Protein AF-A0A1Y4NX93-F1 (afdb_monomer_lite)

pLDDT: mean 85.42, std 17.18, range [39.0, 98.62]

Structure (mmCIF, N/CA/C/O backbone):
data_AF-A0A1Y4NX93-F1
#
_entry.id   AF-A0A1Y4NX93-F1
#
loop_
_atom_site.group_PDB
_atom_site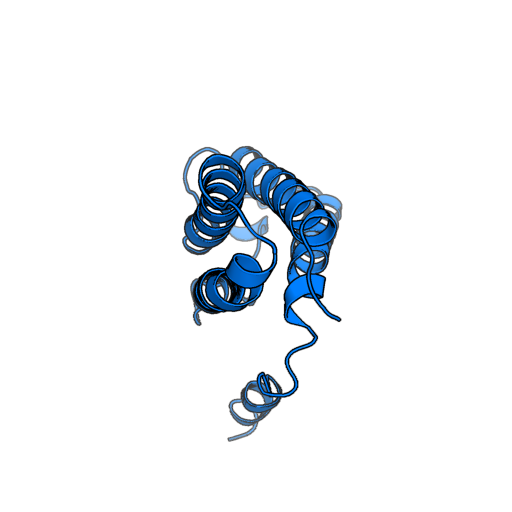.id
_atom_site.type_symbol
_atom_site.label_atom_id
_atom_site.label_alt_id
_atom_site.label_comp_id
_atom_site.label_asym_id
_atom_site.label_entity_id
_atom_site.label_seq_id
_atom_site.pdbx_PDB_ins_code
_atom_site.Cartn_x
_atom_site.Cartn_y
_atom_site.Cartn_z
_atom_site.occupancy
_atom_site.B_iso_or_equiv
_atom_site.auth_seq_id
_atom_site.auth_comp_id
_atom_site.auth_asym_id
_atom_site.auth_atom_id
_atom_site.pdbx_PDB_model_num
ATOM 1 N N . MET A 1 1 ? 3.512 3.982 18.907 1.00 56.28 1 MET A N 1
ATOM 2 C CA . MET A 1 1 ? 2.444 4.880 18.404 1.00 56.28 1 MET A CA 1
ATOM 3 C C . MET A 1 1 ? 1.125 4.140 18.580 1.00 56.28 1 MET A C 1
ATOM 5 O O . MET A 1 1 ? 1.097 2.988 18.180 1.00 56.28 1 MET A O 1
ATOM 9 N N . LYS A 1 2 ? 0.084 4.713 19.207 1.00 72.62 2 LYS A N 1
ATOM 10 C CA . LYS A 1 2 ? -1.234 4.046 19.236 1.00 72.62 2 LYS A CA 1
ATOM 11 C C . LYS A 1 2 ? -1.932 4.339 17.907 1.00 72.62 2 LYS A C 1
ATOM 13 O O . LYS A 1 2 ? -2.121 5.510 17.587 1.00 72.62 2 LYS A O 1
ATOM 18 N N . ILE A 1 3 ? -2.231 3.306 17.124 1.00 85.62 3 ILE A N 1
ATOM 19 C CA . ILE A 1 3 ? -2.931 3.451 15.844 1.00 85.62 3 ILE A CA 1
ATOM 20 C C . ILE A 1 3 ? -4.410 3.702 16.143 1.00 85.62 3 ILE A C 1
ATOM 22 O O . ILE A 1 3 ? -5.042 2.921 16.846 1.00 85.62 3 ILE A O 1
ATOM 26 N N . GLY A 1 4 ? -4.954 4.810 15.640 1.00 89.50 4 GLY A N 1
ATOM 27 C CA . GLY A 1 4 ? -6.371 5.142 15.736 1.00 89.50 4 GLY A CA 1
ATOM 28 C C . GLY A 1 4 ? -7.074 5.087 14.379 1.00 89.50 4 GLY A C 1
ATOM 29 O O . GLY A 1 4 ? -6.481 4.806 13.334 1.00 89.50 4 GLY A O 1
ATOM 30 N N . LYS A 1 5 ? -8.372 5.417 14.370 1.00 90.56 5 LYS A N 1
ATOM 31 C CA . LYS A 1 5 ? -9.196 5.424 13.144 1.00 90.56 5 LYS A CA 1
ATOM 32 C C . LYS A 1 5 ? -8.628 6.348 12.059 1.00 90.56 5 LYS A C 1
ATOM 34 O O . LYS A 1 5 ? -8.767 6.064 10.872 1.00 90.56 5 LYS A O 1
ATOM 39 N N . LYS A 1 6 ? -7.996 7.465 12.431 1.00 92.12 6 LYS A N 1
ATOM 40 C CA . LYS A 1 6 ? -7.404 8.399 11.461 1.00 92.12 6 LYS A CA 1
ATOM 41 C C . LYS A 1 6 ? -6.162 7.799 10.799 1.00 92.12 6 LYS A C 1
ATOM 43 O O . LYS A 1 6 ? -6.004 7.905 9.582 1.00 92.12 6 LYS A O 1
ATOM 48 N N . GLU A 1 7 ? -5.308 7.163 11.589 1.00 93.38 7 GLU A N 1
ATOM 49 C CA . GLU A 1 7 ? -4.112 6.465 11.128 1.00 93.38 7 GLU A CA 1
ATOM 50 C C . GLU A 1 7 ? -4.500 5.302 10.208 1.00 93.38 7 GLU A C 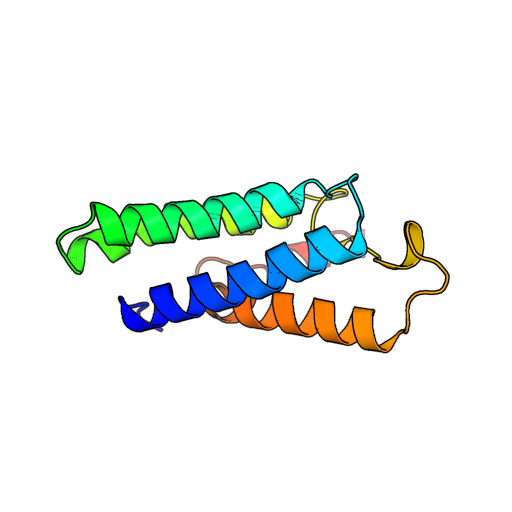1
ATOM 52 O O . GLU A 1 7 ? -3.960 5.216 9.112 1.00 93.38 7 GLU A O 1
ATOM 57 N N . LEU A 1 8 ? -5.520 4.508 10.564 1.00 93.81 8 LEU A N 1
ATOM 58 C CA . LEU A 1 8 ? -6.048 3.440 9.702 1.00 93.81 8 LEU A CA 1
ATOM 59 C C . LEU A 1 8 ? -6.578 3.959 8.357 1.00 93.81 8 LEU A C 1
ATOM 61 O O . LEU A 1 8 ? -6.294 3.369 7.318 1.00 93.81 8 LEU A O 1
ATOM 65 N N . ARG A 1 9 ? -7.310 5.084 8.336 1.00 94.75 9 ARG A N 1
ATOM 66 C CA . ARG A 1 9 ? -7.743 5.701 7.063 1.00 94.75 9 ARG A CA 1
ATOM 67 C C . ARG A 1 9 ? -6.552 6.112 6.206 1.00 94.75 9 ARG A C 1
ATOM 69 O O . ARG A 1 9 ? -6.549 5.862 5.006 1.00 94.75 9 ARG A O 1
ATOM 76 N N . THR A 1 10 ? -5.546 6.716 6.831 1.00 96.62 10 THR A N 1
ATOM 77 C CA . THR A 1 10 ? -4.335 7.156 6.129 1.00 96.62 10 THR A CA 1
ATOM 78 C C . THR A 1 10 ? -3.558 5.955 5.585 1.00 96.62 10 THR A C 1
ATOM 80 O O . THR A 1 10 ? -3.120 5.976 4.442 1.00 96.62 10 THR A O 1
ATOM 83 N N . MET A 1 11 ? -3.452 4.875 6.362 1.00 97.00 11 MET A N 1
ATOM 84 C CA . MET A 1 11 ? -2.843 3.617 5.935 1.00 97.00 11 MET A CA 1
ATOM 85 C C . MET A 1 11 ? -3.583 2.991 4.752 1.00 97.00 11 MET A C 1
ATOM 87 O O . MET A 1 11 ? -2.941 2.558 3.801 1.00 97.00 11 MET A O 1
ATOM 91 N N . ARG A 1 12 ? -4.921 2.988 4.766 1.00 97.88 12 AR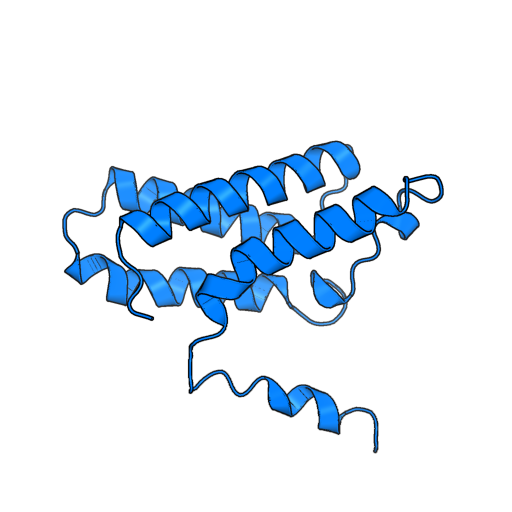G A N 1
ATOM 92 C CA . ARG A 1 12 ? -5.739 2.531 3.633 1.00 97.88 12 ARG A CA 1
ATOM 93 C C . ARG A 1 12 ? -5.443 3.340 2.373 1.00 97.88 12 ARG A C 1
ATOM 95 O O . ARG A 1 12 ? -5.259 2.753 1.314 1.00 97.88 12 ARG A O 1
ATOM 102 N N . ASP A 1 13 ? -5.358 4.665 2.483 1.00 98.38 13 ASP A N 1
ATOM 103 C CA . ASP A 1 13 ? -5.038 5.534 1.343 1.00 98.38 13 ASP A CA 1
ATOM 104 C C . ASP A 1 13 ? -3.605 5.298 0.820 1.00 98.38 13 ASP A C 1
ATOM 106 O O . ASP A 1 13 ? -3.366 5.353 -0.387 1.00 98.38 13 ASP A O 1
ATOM 110 N N . ASP A 1 14 ? -2.647 5.027 1.712 1.00 98.38 14 ASP A N 1
ATOM 111 C CA . ASP A 1 14 ? -1.269 4.675 1.347 1.00 98.38 14 ASP A CA 1
ATOM 112 C C . ASP A 1 14 ? -1.212 3.293 0.649 1.00 98.38 14 ASP A C 1
ATOM 114 O O . ASP A 1 14 ? -0.529 3.143 -0.367 1.00 98.38 14 ASP A O 1
ATOM 118 N N . LEU A 1 15 ? -1.995 2.311 1.121 1.00 98.62 15 LEU A N 1
ATOM 119 C CA . LEU A 1 15 ? -2.157 0.992 0.493 1.00 98.62 15 LEU A CA 1
ATOM 120 C C . LEU A 1 15 ? -2.848 1.065 -0.877 1.00 98.62 15 LEU A C 1
ATOM 122 O O . LEU A 1 15 ? -2.449 0.347 -1.794 1.00 98.62 15 LEU A O 1
ATOM 126 N N . GLU A 1 16 ? -3.856 1.926 -1.048 1.00 98.56 16 GLU A N 1
ATOM 127 C CA . GLU A 1 16 ? -4.493 2.156 -2.352 1.00 98.56 16 GLU A CA 1
ATOM 128 C C . GLU A 1 16 ? -3.447 2.643 -3.358 1.00 98.56 16 GLU A C 1
ATOM 130 O O . GLU A 1 16 ? -3.226 1.987 -4.369 1.00 98.56 16 GLU A O 1
ATOM 135 N N . LYS A 1 17 ? -2.690 3.699 -3.035 1.00 98.50 17 LYS A N 1
ATOM 136 C CA . LYS A 1 17 ? -1.637 4.212 -3.931 1.00 98.50 17 LYS A CA 1
ATOM 137 C C . LYS A 1 17 ? -0.596 3.148 -4.282 1.00 98.50 17 LYS A C 1
ATOM 139 O O . LYS A 1 17 ? -0.183 3.054 -5.436 1.00 98.50 17 LYS A O 1
ATOM 144 N N . LEU A 1 18 ? -0.166 2.353 -3.299 1.00 98.25 18 LEU A N 1
ATOM 145 C CA . LEU A 1 18 ? 0.795 1.269 -3.508 1.00 98.25 18 LEU A CA 1
ATOM 146 C C . LEU A 1 18 ? 0.244 0.193 -4.452 1.00 98.25 18 LEU A C 1
ATOM 148 O O . LEU A 1 18 ? 0.915 -0.206 -5.404 1.00 98.25 18 LEU A O 1
ATOM 152 N N . THR A 1 19 ? -0.980 -0.270 -4.207 1.00 97.56 19 THR A N 1
ATOM 153 C CA . THR A 1 19 ? -1.611 -1.310 -5.030 1.00 97.56 19 THR A CA 1
ATOM 154 C C . THR A 1 19 ? -1.943 -0.803 -6.434 1.00 97.56 19 THR A C 1
ATOM 156 O O . THR A 1 19 ? -1.688 -1.509 -7.408 1.00 97.56 19 THR A O 1
ATOM 159 N N . GLU A 1 20 ? -2.427 0.428 -6.588 1.00 97.12 20 GLU A N 1
ATOM 160 C CA . GLU A 1 20 ? -2.646 1.036 -7.904 1.00 97.12 20 GLU A CA 1
ATOM 161 C C . GLU A 1 20 ? -1.346 1.128 -8.704 1.00 97.12 20 GLU A C 1
ATOM 163 O O . GLU A 1 20 ? -1.306 0.670 -9.848 1.00 97.12 20 GLU A O 1
ATOM 168 N N . PHE A 1 21 ? -0.262 1.597 -8.080 1.00 96.69 21 PHE A N 1
ATOM 169 C CA . PHE A 1 21 ? 1.053 1.670 -8.713 1.00 96.69 21 PHE A CA 1
ATOM 170 C C . PHE A 1 21 ? 1.539 0.302 -9.217 1.00 96.69 21 PHE A C 1
ATOM 172 O O . PHE A 1 21 ? 1.965 0.181 -10.370 1.00 96.69 21 PHE A O 1
ATOM 179 N N . ILE A 1 22 ? 1.458 -0.743 -8.382 1.00 95.38 22 ILE A N 1
ATOM 180 C CA . ILE A 1 22 ? 1.867 -2.103 -8.776 1.00 95.38 22 ILE A CA 1
ATOM 181 C C . ILE A 1 22 ? 1.002 -2.594 -9.942 1.00 95.38 22 ILE A C 1
ATOM 183 O O . ILE A 1 22 ? 1.519 -3.145 -10.912 1.00 95.38 22 ILE A O 1
ATOM 187 N N . ARG A 1 23 ? -0.316 -2.370 -9.876 1.00 94.69 23 ARG A N 1
ATOM 188 C CA . ARG A 1 23 ? -1.265 -2.811 -10.906 1.00 94.69 23 ARG A CA 1
ATOM 189 C C . ARG A 1 23 ? -0.996 -2.160 -12.259 1.00 94.69 23 ARG A C 1
ATOM 191 O O . ARG A 1 23 ? -1.061 -2.839 -13.284 1.00 94.69 23 ARG A O 1
ATOM 198 N N . GLU A 1 24 ? -0.708 -0.864 -12.266 1.00 92.94 24 GLU A N 1
ATOM 199 C CA . GLU A 1 24 ? -0.390 -0.114 -13.483 1.00 92.94 24 GLU A CA 1
ATOM 200 C C . GLU A 1 24 ? 0.969 -0.510 -14.069 1.00 92.94 24 GLU A C 1
ATOM 202 O O . GLU A 1 24 ? 1.117 -0.576 -15.293 1.00 92.94 24 GLU A O 1
ATOM 207 N N . THR A 1 25 ? 1.938 -0.820 -13.205 1.00 92.00 25 THR A N 1
ATOM 208 C CA . THR A 1 25 ? 3.299 -1.175 -13.623 1.00 92.00 25 THR A CA 1
ATOM 209 C C . THR A 1 25 ? 3.381 -2.607 -14.161 1.00 92.00 25 THR A C 1
ATOM 211 O O . THR A 1 25 ? 3.934 -2.820 -15.235 1.00 92.00 25 THR A O 1
ATOM 214 N N . GLU A 1 26 ? 2.759 -3.583 -13.492 1.00 87.94 26 GLU A N 1
ATOM 215 C CA . GLU A 1 26 ? 2.930 -5.019 -13.793 1.00 87.94 26 GLU A CA 1
ATOM 216 C C . GLU A 1 26 ? 1.934 -5.599 -14.815 1.00 87.94 26 GLU A C 1
ATOM 218 O O . GLU A 1 26 ? 1.982 -6.789 -15.133 1.00 87.94 26 GLU A O 1
ATOM 223 N N . LYS A 1 27 ? 1.014 -4.775 -15.343 1.00 78.94 27 LYS A N 1
ATOM 224 C CA . LYS A 1 27 ? 0.147 -5.050 -16.516 1.00 78.94 27 LYS A CA 1
ATOM 225 C C . LYS A 1 27 ? -0.452 -6.472 -16.606 1.00 78.94 27 LYS A C 1
ATOM 227 O O . LYS A 1 27 ? -0.654 -6.991 -17.704 1.00 78.94 27 LYS A O 1
ATOM 232 N N . GLY A 1 28 ? -0.778 -7.093 -15.471 1.00 74.75 28 GLY A N 1
ATOM 233 C CA . GLY A 1 28 ? -1.477 -8.384 -15.391 1.00 74.75 28 GLY A CA 1
ATOM 234 C C . GLY A 1 28 ? -0.723 -9.529 -14.704 1.00 74.75 28 GLY A C 1
ATOM 235 O O . GLY A 1 28 ? -1.375 -10.496 -14.317 1.00 74.75 28 GLY A O 1
ATOM 236 N N . HIS A 1 29 ? 0.593 -9.426 -14.481 1.00 85.44 29 HIS A N 1
ATOM 237 C CA . HIS A 1 29 ? 1.356 -10.413 -13.698 1.00 85.44 29 HIS A CA 1
ATOM 238 C C . HIS A 1 29 ? 1.683 -9.854 -12.315 1.00 85.44 29 HIS A C 1
ATOM 240 O O . HIS A 1 29 ? 2.803 -9.450 -12.028 1.00 85.44 29 HIS A O 1
ATOM 246 N N . LEU A 1 30 ? 0.667 -9.800 -11.454 1.00 92.75 30 LEU A N 1
ATOM 247 C CA . LEU A 1 30 ? 0.813 -9.208 -10.129 1.00 92.75 30 LEU A CA 1
ATOM 248 C C . LEU A 1 30 ? 1.697 -10.094 -9.233 1.00 92.75 30 LEU A C 1
ATOM 250 O O . LEU A 1 30 ? 1.440 -11.299 -9.131 1.00 92.75 30 LEU A O 1
ATOM 254 N N . PRO A 1 31 ? 2.706 -9.519 -8.559 1.00 92.94 31 PRO A N 1
ATOM 255 C CA . PRO A 1 31 ? 3.569 -10.267 -7.660 1.00 92.94 31 PRO A CA 1
ATOM 256 C C . PRO A 1 31 ? 2.788 -10.764 -6.442 1.00 92.94 31 PRO A C 1
ATOM 258 O O . PRO A 1 31 ? 1.766 -10.196 -6.060 1.00 92.94 31 PRO A O 1
ATOM 261 N N . TYR A 1 32 ? 3.280 -11.821 -5.794 1.00 92.06 32 TYR A N 1
ATOM 262 C CA . TYR A 1 32 ? 2.596 -12.458 -4.665 1.00 92.06 32 TYR A CA 1
ATOM 263 C C . TYR A 1 32 ? 2.178 -11.456 -3.579 1.00 92.06 32 TYR A C 1
ATOM 265 O O . TYR A 1 32 ? 1.021 -11.452 -3.162 1.00 92.06 32 TYR A O 1
ATOM 273 N N . PHE A 1 33 ? 3.094 -10.580 -3.159 1.00 95.19 33 PHE A N 1
ATOM 274 C CA . PHE A 1 33 ? 2.862 -9.608 -2.088 1.00 95.19 33 PHE A CA 1
ATOM 275 C C . PHE A 1 33 ? 1.766 -8.583 -2.412 1.00 95.19 33 PHE A C 1
ATOM 277 O O . PHE A 1 33 ? 1.179 -8.020 -1.488 1.00 95.19 33 PHE A O 1
ATOM 284 N N . TYR A 1 34 ? 1.430 -8.372 -3.694 1.00 96.62 34 TYR A N 1
ATOM 285 C CA . TYR A 1 34 ? 0.337 -7.484 -4.097 1.00 96.62 34 TYR A CA 1
ATOM 286 C C . TYR A 1 34 ? -0.962 -7.855 -3.383 1.00 96.62 34 TYR A C 1
ATOM 288 O O . TYR A 1 34 ? -1.659 -6.992 -2.854 1.00 96.62 34 TYR A O 1
ATOM 296 N N . ARG A 1 35 ? -1.265 -9.158 -3.321 1.00 95.56 35 ARG A N 1
ATOM 297 C CA . ARG A 1 35 ? -2.499 -9.648 -2.702 1.00 95.56 35 ARG A CA 1
ATOM 298 C C . ARG A 1 35 ? -2.540 -9.362 -1.204 1.00 95.56 35 ARG A C 1
ATOM 300 O O . ARG A 1 35 ? -3.623 -9.203 -0.659 1.00 95.56 35 ARG A O 1
ATOM 307 N N . CYS A 1 36 ? -1.383 -9.302 -0.545 1.00 97.69 36 CYS A N 1
ATOM 308 C CA . CYS A 1 36 ? -1.281 -8.995 0.875 1.00 97.69 36 CYS A CA 1
ATOM 309 C C . CYS A 1 36 ? -1.608 -7.51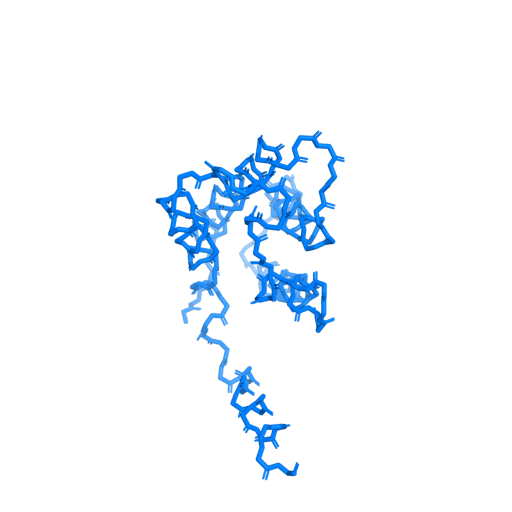5 1.110 1.00 97.69 36 CYS A C 1
ATOM 311 O O . CYS A 1 36 ? -2.421 -7.203 1.973 1.00 97.69 36 CYS A O 1
ATOM 313 N N . PHE A 1 37 ? -1.062 -6.616 0.281 1.00 98.00 37 PHE A N 1
ATOM 314 C CA . PHE A 1 37 ? -1.404 -5.188 0.311 1.00 98.00 37 PHE A CA 1
ATOM 315 C C . PHE A 1 37 ? -2.881 -4.932 0.006 1.00 98.00 37 PHE A C 1
ATOM 317 O O . PHE A 1 37 ? -3.538 -4.194 0.741 1.00 98.00 37 PHE A O 1
ATOM 324 N N . ASP A 1 38 ? -3.428 -5.587 -1.018 1.00 98.06 38 ASP A N 1
ATOM 325 C CA . ASP A 1 38 ? -4.847 -5.458 -1.355 1.00 98.06 38 ASP A CA 1
ATOM 326 C C . ASP A 1 38 ? -5.752 -6.034 -0.252 1.00 98.06 38 ASP A C 1
ATOM 328 O O . ASP A 1 38 ? -6.745 -5.418 0.125 1.00 98.06 38 ASP A O 1
ATOM 332 N N . THR A 1 39 ? -5.367 -7.163 0.354 1.00 97.88 39 THR A N 1
ATOM 333 C CA . THR A 1 39 ? -6.097 -7.753 1.488 1.00 97.88 39 THR A CA 1
ATOM 334 C C . THR A 1 39 ? -6.090 -6.826 2.700 1.00 97.88 39 THR A C 1
ATOM 336 O O . THR A 1 39 ? -7.154 -6.580 3.259 1.00 97.88 39 THR A O 1
ATOM 339 N N . MET A 1 40 ? -4.943 -6.246 3.076 1.00 98.06 40 MET A N 1
ATOM 340 C CA . MET A 1 40 ? -4.881 -5.259 4.163 1.00 98.06 40 MET A CA 1
ATOM 341 C C . MET A 1 40 ? -5.799 -4.071 3.896 1.00 98.06 40 MET A C 1
ATOM 343 O O . MET A 1 40 ? -6.549 -3.653 4.777 1.00 98.06 40 MET A O 1
ATOM 347 N N . LYS A 1 41 ? -5.778 -3.552 2.666 1.00 98.38 41 LYS A N 1
ATOM 348 C CA . LYS A 1 41 ? -6.629 -2.436 2.261 1.00 98.38 41 LYS A CA 1
ATOM 349 C C . LYS A 1 41 ? -8.106 -2.784 2.433 1.00 98.38 41 LYS A C 1
ATOM 351 O O . LYS A 1 41 ? -8.823 -2.072 3.133 1.00 98.38 41 LYS A O 1
ATOM 356 N N . ASN A 1 42 ? -8.529 -3.910 1.861 1.00 97.38 42 ASN A N 1
ATOM 357 C CA . ASN A 1 42 ? -9.909 -4.386 1.922 1.00 97.38 42 ASN A CA 1
ATOM 358 C C . ASN A 1 42 ? -10.340 -4.680 3.367 1.00 97.38 42 ASN A C 1
ATOM 360 O O . ASN A 1 42 ? -11.457 -4.348 3.755 1.00 97.38 42 ASN A O 1
ATOM 364 N N . ASN A 1 43 ? -9.450 -5.235 4.192 1.00 95.88 43 ASN A N 1
ATOM 365 C CA . ASN A 1 43 ? -9.700 -5.467 5.612 1.00 95.88 43 ASN A CA 1
ATOM 366 C C . ASN A 1 43 ? -9.973 -4.150 6.351 1.00 95.88 43 ASN A C 1
ATOM 368 O O . ASN A 1 43 ? -10.914 -4.086 7.140 1.00 95.88 43 ASN A O 1
ATOM 372 N N . ILE A 1 44 ? -9.202 -3.089 6.078 1.00 95.88 44 ILE A N 1
ATOM 373 C CA . ILE A 1 44 ? -9.433 -1.766 6.680 1.00 95.88 44 ILE A CA 1
ATOM 374 C C . ILE A 1 44 ? -10.772 -1.182 6.208 1.00 95.88 44 ILE A C 1
ATOM 376 O O . ILE A 1 44 ? -11.514 -0.605 7.003 1.00 95.88 44 ILE A O 1
ATOM 380 N N . GLU A 1 45 ? -11.118 -1.339 4.930 1.00 95.25 45 GLU A N 1
ATOM 381 C CA . GLU A 1 45 ? -12.411 -0.881 4.408 1.00 95.25 45 GLU A CA 1
ATOM 382 C C . GLU A 1 45 ? -13.589 -1.619 5.047 1.00 95.25 45 GLU A C 1
ATOM 384 O O . GLU A 1 45 ? -14.561 -0.980 5.456 1.00 95.25 45 GLU A O 1
ATOM 389 N N . ILE A 1 46 ? -13.481 -2.941 5.205 1.00 93.62 46 ILE A N 1
ATOM 390 C CA . ILE A 1 46 ? -14.470 -3.755 5.916 1.00 93.62 46 ILE A CA 1
ATOM 391 C C . ILE A 1 46 ? -14.566 -3.301 7.372 1.00 93.62 46 ILE A C 1
ATOM 393 O O . ILE A 1 46 ? -15.677 -3.058 7.838 1.00 93.62 46 ILE A O 1
ATOM 397 N N . PHE A 1 47 ? -13.437 -3.106 8.062 1.00 92.75 47 PHE A N 1
ATOM 398 C CA . PHE A 1 47 ? -13.411 -2.587 9.431 1.00 92.75 47 PHE A CA 1
ATOM 399 C C . PHE A 1 47 ? -14.178 -1.263 9.544 1.00 92.75 47 PHE A C 1
ATOM 401 O O . PHE A 1 47 ? -14.993 -1.105 10.444 1.00 92.75 47 PHE A O 1
ATOM 408 N N . PHE A 1 48 ? -14.019 -0.335 8.596 1.00 91.06 48 PHE A N 1
ATOM 409 C CA . PHE A 1 48 ? -14.806 0.905 8.595 1.00 91.06 48 PHE A CA 1
ATOM 410 C C . PHE A 1 48 ? -16.286 0.727 8.242 1.00 91.06 48 PHE A C 1
ATOM 412 O O . PHE A 1 48 ? -17.086 1.597 8.587 1.00 91.06 48 PHE A O 1
ATOM 419 N N . CYS A 1 49 ? -16.655 -0.348 7.547 1.00 89.06 49 CYS A N 1
ATOM 420 C CA . CYS A 1 49 ? -18.045 -0.643 7.206 1.00 89.06 49 CYS A CA 1
ATOM 421 C C . CYS A 1 49 ? -18.804 -1.345 8.340 1.00 89.06 49 CYS A C 1
ATOM 423 O O . CYS A 1 49 ? -20.010 -1.131 8.460 1.00 89.06 49 CYS A O 1
ATOM 425 N N . VAL A 1 50 ? -18.136 -2.200 9.126 1.00 86.19 50 VAL A N 1
ATOM 426 C CA . VAL A 1 50 ? -18.793 -3.072 10.123 1.00 86.19 50 VAL A CA 1
ATOM 427 C C . VAL A 1 50 ? -18.282 -2.913 11.557 1.00 86.19 50 VAL A C 1
ATOM 429 O O . VAL A 1 50 ? -18.983 -3.315 12.482 1.00 86.19 50 VAL A O 1
ATOM 432 N N . GLY A 1 51 ? -17.085 -2.359 11.754 1.00 73.12 51 GLY A N 1
ATOM 433 C CA . GLY A 1 51 ? -16.490 -2.115 13.068 1.00 73.12 51 GLY A CA 1
ATOM 434 C C . GLY A 1 51 ? -17.132 -0.902 13.732 1.00 73.12 51 GLY A C 1
ATOM 435 O O . GLY A 1 51 ? -17.269 0.158 13.113 1.00 73.12 51 GLY A O 1
ATOM 436 N N . ASN A 1 52 ? -17.554 -1.057 14.985 1.00 62.69 52 ASN A N 1
ATOM 437 C CA . ASN A 1 52 ? -18.358 -0.042 15.662 1.00 62.69 52 ASN A CA 1
ATOM 438 C C . ASN A 1 52 ? -17.501 0.831 16.587 1.00 62.69 52 ASN A C 1
ATOM 440 O O . ASN A 1 52 ? -17.668 2.055 16.585 1.00 62.69 52 ASN A O 1
ATOM 444 N N . ASP A 1 53 ? -16.490 0.268 17.253 1.00 72.38 53 ASP A N 1
ATOM 445 C CA . ASP A 1 53 ? -15.816 0.943 18.364 1.00 72.38 53 ASP A CA 1
ATOM 446 C C . ASP A 1 53 ? -14.306 1.139 18.139 1.00 72.38 53 ASP A C 1
ATOM 448 O O . ASP A 1 53 ? -13.730 0.706 17.142 1.00 72.38 53 ASP A O 1
ATOM 452 N N . GLU A 1 54 ? -13.667 1.951 18.987 1.00 69.94 54 GLU A N 1
ATOM 453 C CA . GLU A 1 54 ? -12.200 2.104 18.985 1.00 69.94 54 GLU A CA 1
ATOM 454 C C . GLU A 1 54 ? -11.502 0.910 19.643 1.00 69.94 54 GLU A C 1
ATOM 456 O O . GLU A 1 54 ? -10.372 0.605 19.273 1.00 69.94 54 GLU A O 1
ATOM 461 N N . ASP A 1 55 ? -12.189 0.213 20.552 1.00 69.69 55 ASP A N 1
ATOM 462 C CA . ASP A 1 55 ? -11.680 -0.990 21.219 1.00 69.69 55 ASP A CA 1
ATOM 463 C C . ASP A 1 55 ? -11.487 -2.154 20.224 1.00 69.69 55 ASP A C 1
ATOM 465 O O . ASP A 1 55 ? -10.575 -2.958 20.390 1.00 69.69 55 ASP A O 1
ATOM 469 N N . ASP A 1 56 ? -12.249 -2.174 19.121 1.00 81.19 56 ASP A N 1
ATOM 470 C CA . ASP A 1 56 ? -12.109 -3.159 18.037 1.00 81.19 56 ASP A CA 1
ATOM 471 C C . ASP A 1 56 ? -10.790 -3.000 17.247 1.00 81.19 56 ASP A C 1
ATOM 473 O O . ASP A 1 56 ? -10.404 -3.894 16.494 1.00 81.19 56 ASP A O 1
ATOM 477 N N . ILE A 1 57 ? -10.102 -1.853 17.361 1.00 86.56 57 ILE A N 1
ATOM 478 C CA . ILE A 1 57 ? -8.855 -1.601 16.621 1.00 86.56 57 ILE A CA 1
ATOM 479 C C . ILE A 1 57 ? -7.738 -2.490 17.150 1.00 86.56 57 ILE A C 1
ATOM 481 O O . ILE A 1 57 ? -7.012 -3.070 16.349 1.00 86.56 57 ILE A O 1
ATOM 485 N N . ASP A 1 58 ? -7.610 -2.615 18.471 1.00 87.25 58 ASP A N 1
ATOM 486 C CA . ASP A 1 58 ? -6.513 -3.366 19.085 1.00 87.25 58 ASP A CA 1
ATOM 487 C C . ASP A 1 58 ? -6.585 -4.863 18.697 1.00 87.25 58 ASP A C 1
ATOM 489 O O . ASP A 1 58 ? -5.550 -5.481 18.457 1.00 87.25 58 ASP A O 1
ATOM 493 N N . ASP A 1 59 ? -7.792 -5.413 18.508 1.00 87.19 59 ASP A N 1
ATOM 494 C CA . ASP A 1 59 ? -8.013 -6.775 17.989 1.00 87.19 59 ASP A CA 1
ATOM 495 C C . ASP A 1 59 ? -7.827 -6.886 16.463 1.00 87.19 59 ASP A C 1
ATOM 497 O O . ASP A 1 59 ? -7.563 -7.966 15.925 1.00 87.19 59 ASP A O 1
ATOM 501 N N . PHE A 1 60 ? -7.965 -5.773 15.743 1.00 90.94 60 PHE A N 1
ATOM 502 C CA . PHE A 1 60 ? -7.837 -5.714 14.290 1.00 90.94 60 PHE A CA 1
ATOM 503 C C . PHE A 1 60 ? -6.382 -5.574 13.818 1.00 90.94 60 PHE A C 1
ATOM 505 O O . PHE A 1 60 ? -6.016 -6.154 12.793 1.00 90.94 60 PHE A O 1
ATOM 512 N N . LEU A 1 61 ? -5.536 -4.847 14.555 1.00 91.44 61 LEU A N 1
ATOM 513 C CA . LEU A 1 61 ? -4.129 -4.624 14.191 1.00 91.44 61 LEU A CA 1
ATOM 514 C C . LEU A 1 61 ? -3.339 -5.923 13.932 1.00 91.44 61 LEU A C 1
ATOM 516 O O . LEU A 1 61 ? -2.676 -5.977 12.893 1.00 91.44 61 LEU A O 1
ATOM 520 N N . PRO A 1 62 ? -3.476 -7.002 14.734 1.00 92.62 62 PRO A N 1
ATOM 521 C CA . PRO A 1 62 ? -2.796 -8.271 14.464 1.00 92.62 62 PRO A CA 1
ATOM 522 C C . PRO A 1 62 ? -3.134 -8.893 13.101 1.00 92.62 62 PRO A C 1
ATOM 524 O O . PRO A 1 62 ? -2.326 -9.618 12.519 1.00 92.62 62 PRO A O 1
ATOM 527 N N . VAL A 1 63 ? -4.326 -8.622 12.553 1.00 93.94 63 VAL A N 1
ATOM 528 C CA . VAL A 1 63 ? -4.701 -9.083 11.205 1.00 93.94 63 VAL A CA 1
ATOM 529 C C . VAL A 1 63 ? -3.870 -8.360 10.146 1.00 93.94 63 VAL A C 1
ATOM 531 O O . VAL A 1 63 ? -3.398 -8.995 9.202 1.00 93.94 63 VAL A O 1
ATOM 534 N N . LEU A 1 64 ? -3.667 -7.051 10.314 1.00 95.81 64 LEU A N 1
ATOM 535 C CA . LEU A 1 64 ? -2.843 -6.247 9.413 1.00 95.81 64 LEU A CA 1
ATOM 536 C C . LEU A 1 64 ? -1.358 -6.595 9.542 1.00 95.81 64 LEU A C 1
ATOM 538 O O . LEU A 1 64 ? -0.680 -6.696 8.526 1.00 95.81 64 LEU A O 1
ATOM 542 N N . GLU A 1 65 ? -0.866 -6.823 10.761 1.00 94.69 65 GLU A N 1
ATOM 543 C CA . GLU A 1 65 ? 0.516 -7.253 11.018 1.00 94.69 65 GLU A CA 1
ATOM 544 C C . GLU A 1 65 ? 0.819 -8.588 10.334 1.00 94.69 65 GLU A C 1
ATOM 546 O O . GLU A 1 65 ? 1.784 -8.689 9.580 1.00 94.69 65 GLU A O 1
ATOM 551 N N . ARG A 1 66 ? -0.065 -9.583 10.485 1.00 94.88 66 ARG A N 1
ATOM 552 C CA . ARG A 1 66 ? 0.056 -10.873 9.790 1.00 94.88 66 ARG A CA 1
ATOM 553 C C . ARG A 1 66 ? 0.155 -10.701 8.273 1.00 94.88 66 ARG A C 1
ATOM 555 O O . ARG A 1 66 ? 0.963 -11.360 7.618 1.00 94.88 66 ARG A O 1
ATOM 562 N N . ASP A 1 67 ? -0.696 -9.859 7.692 1.00 96.19 67 ASP A N 1
ATOM 563 C CA . ASP A 1 67 ? -0.710 -9.646 6.243 1.00 96.19 67 ASP A CA 1
ATOM 564 C C . ASP A 1 67 ? 0.530 -8.861 5.774 1.00 96.19 67 ASP A C 1
ATOM 566 O O . ASP A 1 67 ? 1.067 -9.132 4.694 1.00 96.19 67 ASP A O 1
ATOM 570 N N . TRP A 1 68 ? 1.040 -7.943 6.599 1.00 96.12 68 TRP A N 1
ATOM 571 C CA . TRP A 1 68 ? 2.310 -7.255 6.377 1.00 96.12 68 TRP A CA 1
ATOM 572 C C . TRP A 1 68 ? 3.495 -8.224 6.394 1.00 96.12 68 TRP A C 1
ATOM 574 O O . TRP A 1 68 ? 4.284 -8.233 5.446 1.00 96.12 68 TRP A O 1
ATOM 584 N N . GLU A 1 69 ? 3.592 -9.103 7.389 1.00 94.25 69 GLU A N 1
ATOM 585 C CA . GLU A 1 69 ? 4.620 -10.149 7.448 1.00 94.25 69 GLU A CA 1
ATOM 586 C C . GLU A 1 69 ? 4.538 -11.091 6.242 1.00 94.25 69 GLU A C 1
ATOM 588 O O . GLU A 1 69 ? 5.548 -11.397 5.606 1.00 94.25 69 GLU A O 1
ATOM 593 N N . ALA A 1 70 ? 3.324 -11.488 5.846 1.00 94.44 70 ALA A N 1
ATOM 594 C CA . ALA A 1 70 ? 3.109 -12.320 4.666 1.00 94.44 70 ALA A CA 1
ATOM 595 C C . ALA A 1 70 ? 3.550 -11.631 3.361 1.00 94.44 70 ALA A C 1
ATOM 597 O O . ALA A 1 70 ? 3.923 -12.314 2.405 1.00 94.44 70 ALA A O 1
ATOM 598 N N . SER A 1 71 ? 3.523 -10.295 3.301 1.00 95.88 71 SER A N 1
ATOM 599 C CA . SE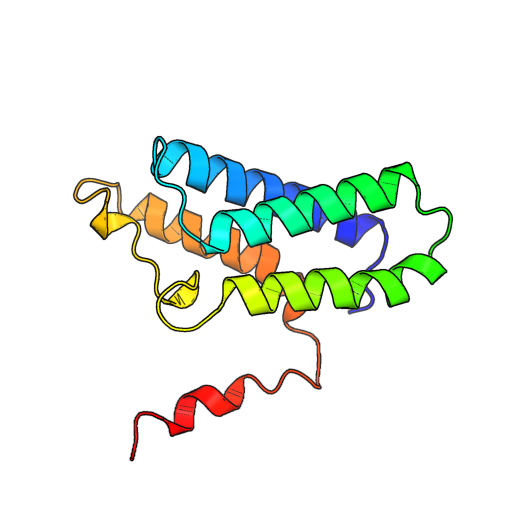R A 1 71 ? 4.056 -9.528 2.165 1.00 95.88 71 SER A CA 1
ATOM 600 C C . SER A 1 71 ? 5.592 -9.529 2.093 1.00 95.88 71 SER A C 1
ATOM 602 O O . SER A 1 71 ? 6.138 -9.229 1.032 1.00 95.88 71 SER A O 1
ATOM 604 N N . HIS A 1 72 ? 6.276 -9.944 3.168 1.00 94.44 72 HIS A N 1
ATOM 605 C CA . HIS A 1 72 ? 7.737 -10.017 3.280 1.00 94.44 72 HIS A CA 1
ATOM 606 C C . HIS A 1 72 ? 8.286 -11.456 3.282 1.00 94.44 72 HIS A C 1
ATOM 608 O O . HIS A 1 72 ? 9.395 -11.721 3.746 1.00 94.44 72 HIS A O 1
ATOM 614 N N . MET A 1 73 ? 7.528 -12.425 2.765 1.00 88.69 73 MET A N 1
ATOM 615 C CA . MET A 1 73 ? 7.971 -13.820 2.712 1.00 88.69 73 MET A CA 1
ATOM 616 C C . MET A 1 73 ? 9.228 -13.981 1.838 1.00 88.69 73 MET A C 1
ATOM 618 O O . MET A 1 73 ? 9.270 -13.484 0.719 1.00 88.69 73 MET A O 1
ATOM 622 N N . MET A 1 74 ? 10.238 -14.711 2.319 1.00 83.25 74 MET A N 1
ATOM 623 C CA . MET A 1 74 ? 11.503 -14.934 1.599 1.00 83.25 74 MET A CA 1
ATOM 624 C C . MET A 1 74 ? 11.279 -15.375 0.136 1.00 83.25 74 MET A C 1
ATOM 626 O O . MET A 1 74 ? 10.426 -16.228 -0.122 1.00 83.25 74 MET A O 1
ATOM 630 N N . LEU A 1 75 ? 12.071 -14.834 -0.800 1.00 81.12 75 LEU A N 1
ATOM 631 C CA . LEU A 1 75 ? 12.069 -15.106 -2.254 1.00 81.12 75 LEU A CA 1
ATOM 632 C C . LEU A 1 75 ? 10.903 -14.520 -3.060 1.00 81.12 75 LEU A C 1
ATOM 634 O O . LEU A 1 75 ? 11.047 -14.343 -4.266 1.00 81.12 75 LEU A O 1
ATOM 638 N N . ILE A 1 76 ? 9.747 -14.268 -2.447 1.00 87.00 76 ILE A N 1
ATOM 639 C CA . ILE A 1 76 ? 8.554 -13.753 -3.152 1.00 87.00 76 ILE A CA 1
ATOM 640 C C . ILE A 1 76 ? 7.990 -12.479 -2.519 1.00 87.00 76 ILE A C 1
ATOM 642 O O . ILE A 1 76 ? 6.907 -12.020 -2.894 1.00 87.00 76 ILE A O 1
ATOM 646 N N . GLY A 1 77 ? 8.694 -11.962 -1.518 1.00 91.94 77 GLY A N 1
ATOM 647 C CA . GLY A 1 77 ? 8.325 -10.805 -0.732 1.00 91.94 77 GLY A CA 1
ATOM 648 C C . GLY A 1 77 ? 8.738 -9.510 -1.407 1.00 91.94 77 GLY A C 1
ATOM 649 O O . GLY A 1 77 ? 9.569 -9.481 -2.316 1.00 91.94 77 GLY A O 1
ATOM 650 N N . VAL A 1 78 ? 8.139 -8.421 -0.943 1.00 93.88 78 VAL A N 1
ATOM 651 C CA . VAL A 1 78 ? 8.365 -7.087 -1.501 1.00 93.88 78 VAL A CA 1
ATOM 652 C C . VAL A 1 78 ? 9.825 -6.628 -1.368 1.00 93.88 78 VAL A C 1
ATOM 654 O O . VAL A 1 78 ? 10.301 -5.875 -2.211 1.00 93.88 78 VAL A O 1
ATOM 657 N N . GLN A 1 79 ? 10.555 -7.106 -0.355 1.00 90.00 79 GLN A N 1
ATOM 658 C CA . GLN A 1 79 ? 11.957 -6.749 -0.115 1.00 90.00 79 GLN A CA 1
ATOM 659 C C . GLN A 1 79 ? 12.925 -7.303 -1.166 1.00 90.00 79 GLN A C 1
ATOM 661 O O . GLN A 1 79 ? 13.986 -6.722 -1.375 1.00 90.00 79 GLN A O 1
ATOM 666 N N . ASP A 1 80 ? 12.553 -8.405 -1.820 1.00 90.38 80 ASP A N 1
ATOM 667 C CA . ASP A 1 80 ? 13.369 -9.074 -2.836 1.00 90.38 80 ASP A CA 1
ATOM 668 C C . ASP A 1 80 ? 12.927 -8.679 -4.260 1.00 90.38 80 ASP A C 1
ATOM 670 O O . ASP A 1 80 ? 13.420 -9.226 -5.244 1.00 90.38 80 ASP A O 1
ATOM 674 N N . TYR A 1 81 ? 11.971 -7.750 -4.385 1.00 92.00 81 TYR A N 1
ATOM 675 C CA . TYR A 1 81 ? 11.332 -7.420 -5.651 1.00 92.00 81 TYR A CA 1
ATOM 676 C C . TYR A 1 81 ? 12.035 -6.290 -6.407 1.00 92.00 81 TYR A C 1
ATOM 678 O O . TYR A 1 81 ? 12.115 -5.159 -5.920 1.00 92.00 81 TYR A O 1
ATOM 686 N N . ASP A 1 82 ? 12.454 -6.564 -7.645 1.00 90.88 82 ASP A N 1
ATOM 687 C CA . ASP A 1 82 ? 12.972 -5.558 -8.571 1.00 90.88 82 ASP A CA 1
ATOM 688 C C . ASP A 1 82 ? 11.975 -5.291 -9.708 1.00 90.88 82 ASP A C 1
ATOM 690 O O . ASP A 1 82 ? 11.721 -6.138 -10.563 1.00 90.88 82 ASP A O 1
ATOM 694 N N . LEU A 1 83 ? 11.444 -4.065 -9.765 1.00 90.88 83 LEU A N 1
ATOM 695 C CA . LEU A 1 83 ? 10.540 -3.622 -10.837 1.00 90.88 83 LEU A CA 1
ATOM 696 C C . LEU A 1 83 ? 11.154 -3.760 -12.237 1.00 90.88 83 LEU A C 1
ATOM 698 O O . LEU A 1 83 ? 10.427 -3.880 -13.227 1.00 90.88 83 LEU A O 1
ATOM 702 N N . ARG A 1 84 ? 12.487 -3.710 -12.332 1.00 91.50 84 ARG A N 1
ATOM 703 C CA . ARG A 1 84 ? 13.219 -3.749 -13.600 1.00 91.50 84 ARG A CA 1
ATOM 704 C C . ARG A 1 84 ? 13.269 -5.143 -14.208 1.00 91.50 84 ARG A C 1
ATOM 706 O O . ARG A 1 84 ? 13.466 -5.236 -15.416 1.00 91.50 84 ARG A O 1
ATOM 713 N N . ASP A 1 85 ? 13.047 -6.194 -13.419 1.00 89.38 85 ASP A N 1
ATOM 714 C CA . ASP A 1 85 ? 13.072 -7.574 -13.916 1.00 89.38 85 ASP A CA 1
ATOM 715 C C . ASP A 1 85 ? 11.998 -7.789 -14.989 1.00 89.38 85 ASP A C 1
ATOM 717 O O . ASP A 1 85 ? 12.267 -8.364 -16.045 1.00 89.38 85 ASP A O 1
ATOM 721 N N . ASN A 1 86 ? 10.802 -7.240 -14.759 1.00 85.69 86 ASN A N 1
ATOM 722 C CA . ASN A 1 86 ? 9.700 -7.264 -15.722 1.00 85.69 86 ASN A CA 1
ATOM 723 C C . ASN A 1 86 ? 9.643 -6.005 -16.601 1.00 85.69 86 ASN A C 1
ATOM 725 O O . ASN A 1 86 ? 9.022 -6.026 -17.665 1.00 85.69 86 ASN A O 1
ATOM 729 N N . ASN A 1 87 ? 10.290 -4.911 -16.180 1.00 88.50 87 ASN A N 1
ATOM 730 C CA . ASN A 1 87 ? 10.260 -3.621 -16.871 1.00 88.50 87 ASN A CA 1
ATOM 731 C C . ASN A 1 87 ? 11.676 -3.021 -17.029 1.00 88.50 87 ASN A C 1
ATOM 733 O O . ASN A 1 87 ? 11.979 -2.015 -16.385 1.00 88.50 87 ASN A O 1
ATOM 737 N N . PRO A 1 88 ? 12.550 -3.574 -17.897 1.00 90.44 88 PRO A N 1
ATOM 738 C CA . PRO A 1 88 ? 13.960 -3.162 -17.973 1.00 90.44 88 PRO A CA 1
ATOM 739 C C . PRO A 1 88 ? 14.183 -1.676 -18.287 1.00 90.44 88 PRO A C 1
ATOM 741 O O . PRO A 1 88 ? 15.172 -1.092 -17.847 1.00 90.44 88 PRO A O 1
ATOM 744 N N . ASP A 1 89 ? 13.250 -1.062 -19.018 1.00 93.38 89 ASP A N 1
ATOM 745 C CA . ASP A 1 89 ? 13.309 0.341 -19.445 1.00 93.38 89 ASP A CA 1
ATOM 746 C C . ASP A 1 89 ? 12.565 1.305 -18.500 1.00 93.38 89 ASP A C 1
ATOM 748 O O . ASP A 1 89 ? 12.375 2.479 -18.832 1.00 93.38 89 ASP A O 1
ATOM 752 N N . ILE A 1 90 ? 12.088 0.833 -17.341 1.00 92.94 90 ILE A N 1
ATOM 753 C CA . ILE A 1 90 ? 11.369 1.686 -16.390 1.00 92.94 90 ILE A CA 1
ATOM 754 C C . ILE A 1 90 ? 12.274 2.825 -15.898 1.00 92.94 90 ILE A C 1
ATOM 756 O O . ILE A 1 90 ? 13.452 2.624 -15.599 1.00 92.94 90 ILE A O 1
ATOM 760 N N . ASP A 1 91 ? 11.722 4.039 -15.790 1.00 95.06 91 ASP A N 1
ATOM 761 C CA . ASP A 1 91 ? 12.461 5.174 -15.231 1.00 95.06 91 ASP A CA 1
ATOM 762 C C . ASP A 1 91 ? 12.926 4.815 -13.803 1.00 95.06 91 ASP A C 1
ATOM 764 O O . ASP A 1 91 ? 12.085 4.472 -12.964 1.00 95.06 91 ASP A O 1
ATOM 768 N N . PRO A 1 92 ? 14.231 4.913 -13.474 1.00 93.44 92 PRO A N 1
ATOM 769 C CA . PRO A 1 92 ? 14.739 4.645 -12.127 1.00 93.44 92 PRO A CA 1
ATOM 770 C C . PRO A 1 92 ? 14.013 5.419 -11.017 1.00 93.44 92 PRO A C 1
ATOM 772 O O . PRO A 1 92 ? 13.942 4.955 -9.878 1.00 93.44 92 PRO A O 1
ATOM 775 N N . ARG A 1 93 ? 13.423 6.581 -11.331 1.00 95.69 93 ARG A N 1
ATOM 776 C CA . ARG A 1 93 ? 12.577 7.346 -10.401 1.00 95.69 93 ARG A CA 1
ATOM 777 C C . ARG A 1 93 ? 11.355 6.558 -9.937 1.00 95.69 93 ARG A C 1
ATOM 779 O O . ARG A 1 93 ? 10.924 6.752 -8.806 1.00 95.69 93 ARG A O 1
ATOM 786 N N . MET A 1 94 ? 10.828 5.659 -10.763 1.00 95.00 94 MET A N 1
ATOM 787 C CA . MET A 1 94 ? 9.710 4.787 -10.401 1.00 95.00 94 MET A CA 1
ATOM 788 C C . MET A 1 94 ? 10.122 3.756 -9.352 1.00 95.00 94 MET A C 1
ATOM 790 O O . MET A 1 94 ? 9.339 3.475 -8.454 1.00 95.00 94 MET A O 1
ATOM 794 N N . CYS A 1 95 ? 11.365 3.264 -9.393 1.00 94.00 95 CYS A N 1
ATOM 795 C CA . CYS A 1 95 ? 11.897 2.386 -8.345 1.00 94.00 95 CYS A CA 1
ATOM 796 C C . CYS A 1 95 ? 11.994 3.123 -7.002 1.00 94.00 95 CYS A C 1
ATOM 798 O O . CYS A 1 95 ? 11.591 2.601 -5.965 1.00 94.00 95 CYS A O 1
ATOM 800 N N . VAL A 1 96 ? 12.465 4.375 -7.026 1.00 94.88 96 VAL A N 1
ATOM 801 C CA . VAL A 1 96 ? 12.507 5.233 -5.829 1.00 94.88 96 VAL A CA 1
ATOM 802 C C . VAL A 1 96 ? 11.096 5.528 -5.315 1.00 94.88 96 VAL A C 1
ATOM 804 O O . VAL A 1 96 ? 10.856 5.486 -4.110 1.00 94.88 96 VAL A O 1
ATOM 807 N N . TYR A 1 97 ? 10.153 5.808 -6.215 1.00 96.75 97 TYR A N 1
ATOM 808 C CA . TYR A 1 97 ? 8.764 6.064 -5.851 1.00 96.75 97 TYR A CA 1
ATOM 809 C C . TYR A 1 97 ? 8.097 4.829 -5.235 1.00 96.75 97 TYR A C 1
ATOM 811 O O . TYR A 1 97 ? 7.439 4.945 -4.205 1.00 96.75 97 TYR A O 1
ATOM 819 N N . PHE A 1 98 ? 8.339 3.644 -5.792 1.00 96.31 98 PHE A N 1
ATOM 820 C CA . PHE A 1 98 ? 7.869 2.381 -5.233 1.00 96.31 98 PHE A CA 1
ATOM 821 C C . PHE A 1 98 ? 8.395 2.139 -3.816 1.00 96.31 98 PHE A C 1
ATOM 823 O O . PHE A 1 98 ? 7.607 1.889 -2.905 1.00 96.31 98 PHE A O 1
ATOM 830 N N . ALA A 1 99 ? 9.701 2.318 -3.597 1.00 95.75 99 ALA A N 1
ATOM 831 C CA . ALA A 1 99 ? 10.292 2.239 -2.262 1.00 95.75 99 ALA A CA 1
ATOM 832 C C . ALA A 1 99 ? 9.656 3.246 -1.284 1.00 95.75 99 ALA A C 1
ATOM 834 O O . ALA A 1 99 ? 9.391 2.911 -0.130 1.00 95.75 99 ALA A O 1
ATOM 835 N N . ALA A 1 100 ? 9.346 4.465 -1.741 1.00 96.94 100 ALA A N 1
ATOM 836 C CA . ALA A 1 100 ? 8.671 5.471 -0.922 1.00 96.94 100 ALA A CA 1
ATOM 837 C C . ALA A 1 100 ? 7.216 5.095 -0.575 1.00 96.94 100 ALA A C 1
ATOM 839 O O . ALA A 1 100 ? 6.756 5.384 0.534 1.00 96.94 100 ALA A O 1
ATOM 840 N N . LEU A 1 101 ? 6.490 4.443 -1.489 1.00 98.06 101 LEU A N 1
ATOM 841 C CA . LEU A 1 101 ? 5.145 3.921 -1.225 1.00 98.06 101 LEU A CA 1
ATOM 842 C C . LEU A 1 101 ? 5.184 2.796 -0.183 1.00 98.06 101 LEU A C 1
ATOM 844 O O . LEU A 1 101 ? 4.402 2.829 0.765 1.00 98.06 101 LEU A O 1
ATOM 848 N N . ILE A 1 102 ? 6.138 1.866 -0.296 1.00 96.88 102 ILE A N 1
ATOM 849 C CA . ILE A 1 102 ? 6.345 0.805 0.703 1.00 96.88 102 ILE A CA 1
ATOM 850 C C . ILE A 1 102 ? 6.666 1.415 2.069 1.00 96.88 102 ILE A C 1
ATOM 852 O O . ILE A 1 102 ? 6.003 1.087 3.048 1.00 96.88 102 ILE A O 1
ATOM 856 N N . ALA A 1 103 ? 7.614 2.355 2.141 1.00 95.56 103 ALA A N 1
ATOM 857 C CA . ALA A 1 103 ? 7.978 3.029 3.390 1.00 95.56 103 ALA A CA 1
ATOM 858 C C . ALA A 1 103 ? 6.794 3.788 4.021 1.00 95.56 103 ALA A C 1
ATOM 860 O O . ALA A 1 103 ? 6.642 3.833 5.242 1.00 95.56 103 ALA A O 1
ATOM 861 N N . SER A 1 104 ? 5.913 4.356 3.190 1.00 96.25 104 SER A N 1
ATOM 862 C CA . SER A 1 104 ? 4.707 5.044 3.663 1.00 96.25 104 SER A CA 1
ATOM 863 C C . SER A 1 104 ? 3.738 4.105 4.381 1.00 96.25 104 SER A C 1
ATOM 86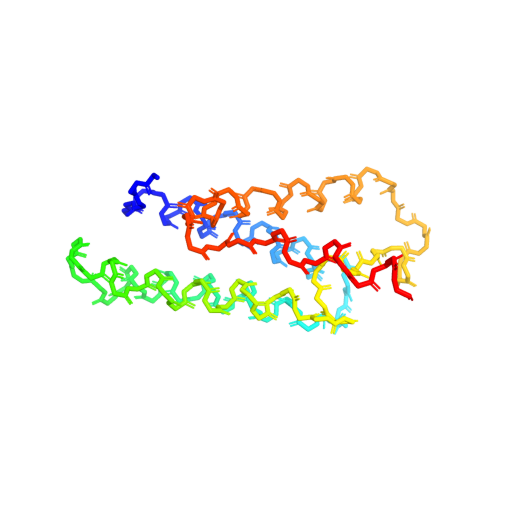5 O O . SER A 1 104 ? 3.045 4.562 5.288 1.00 96.25 104 SER A O 1
ATOM 867 N N . VAL A 1 105 ? 3.713 2.822 4.015 1.00 96.31 105 VAL A N 1
ATOM 868 C CA . VAL A 1 105 ? 2.950 1.775 4.708 1.00 96.31 105 VAL A CA 1
ATOM 869 C C . VAL A 1 105 ? 3.758 1.192 5.879 1.00 96.31 105 VAL A C 1
ATOM 871 O O . VAL A 1 105 ? 3.214 1.011 6.965 1.00 96.31 105 VAL A O 1
ATOM 874 N N . ALA A 1 106 ? 5.064 0.972 5.707 1.00 94.62 106 ALA A N 1
ATOM 875 C CA . ALA A 1 106 ? 5.942 0.374 6.717 1.00 94.62 106 ALA A CA 1
ATOM 876 C C . ALA A 1 106 ? 5.931 1.128 8.056 1.00 94.62 106 ALA A C 1
ATOM 878 O O . ALA A 1 106 ? 5.911 0.502 9.114 1.00 94.62 106 ALA A O 1
ATOM 879 N N . LYS A 1 107 ? 5.833 2.464 8.028 1.00 92.94 107 LYS A N 1
ATOM 880 C CA . LYS A 1 107 ? 5.801 3.317 9.233 1.00 92.94 107 LYS A CA 1
ATOM 881 C C . LYS A 1 107 ? 4.720 2.936 10.261 1.00 92.94 107 LYS A C 1
ATOM 883 O O . LYS A 1 107 ? 4.843 3.292 11.434 1.00 92.94 107 LYS A O 1
ATOM 888 N N . TYR A 1 108 ? 3.646 2.257 9.839 1.00 91.81 108 TYR A N 1
ATOM 889 C CA . TYR A 1 108 ? 2.590 1.788 10.745 1.00 91.81 108 TYR A CA 1
ATOM 890 C C . TYR A 1 108 ? 2.993 0.519 11.515 1.00 91.81 108 TYR A C 1
ATOM 892 O O . TYR A 1 108 ? 2.432 0.265 12.573 1.00 91.81 108 TYR A O 1
ATOM 900 N N . PHE A 1 109 ? 4.005 -0.211 11.043 1.00 89.50 109 PHE A N 1
ATOM 901 C CA . PHE A 1 109 ? 4.496 -1.471 11.613 1.00 89.50 109 PHE A CA 1
ATOM 902 C C . PHE A 1 109 ? 5.863 -1.344 12.308 1.00 89.50 109 PHE A C 1
ATOM 904 O O . PHE A 1 109 ? 6.254 -2.206 13.084 1.00 89.50 109 PHE A O 1
ATOM 911 N N . GLU A 1 110 ? 6.586 -0.241 12.100 1.00 77.88 110 GLU A N 1
ATOM 912 C CA . GLU A 1 110 ? 7.931 0.009 12.656 1.00 77.88 110 GLU A CA 1
ATOM 913 C C . GLU A 1 110 ? 7.990 0.189 14.192 1.00 77.88 110 GLU A C 1
ATOM 915 O O . GLU A 1 110 ? 9.066 0.411 14.746 1.00 77.88 110 GLU A O 1
ATOM 920 N N . ASN A 1 111 ? 6.860 0.118 14.904 1.00 60.19 111 ASN A N 1
ATOM 921 C CA . ASN A 1 111 ? 6.771 0.430 16.335 1.00 60.19 111 ASN A CA 1
ATOM 922 C C . ASN A 1 111 ? 6.334 -0.739 17.227 1.00 60.19 111 ASN A C 1
ATOM 924 O O . ASN A 1 111 ? 5.912 -0.475 18.355 1.00 60.19 111 ASN A O 1
ATOM 928 N N . ASP A 1 112 ? 6.446 -1.989 16.777 1.00 48.69 112 ASP A N 1
ATOM 929 C CA . ASP A 1 112 ? 6.340 -3.130 17.686 1.00 48.69 112 ASP A CA 1
ATOM 930 C C . ASP A 1 112 ? 7.719 -3.445 18.313 1.00 48.69 112 ASP A C 1
ATOM 932 O O . ASP A 1 112 ? 8.621 -3.908 17.614 1.00 48.69 112 ASP A O 1
ATOM 936 N N . PRO A 1 113 ? 7.930 -3.213 19.627 1.00 45.31 113 PRO A N 1
ATOM 937 C CA . PRO A 1 113 ? 9.141 -3.650 20.320 1.00 45.31 113 PRO A CA 1
ATOM 938 C C . PRO A 1 113 ? 9.311 -5.181 20.370 1.00 45.31 113 PRO A C 1
ATOM 940 O O . PRO A 1 113 ? 10.361 -5.641 20.818 1.00 45.31 113 PRO A O 1
ATOM 943 N N . SER A 1 114 ? 8.305 -5.959 19.952 1.00 44.12 114 SER A N 1
ATOM 944 C CA . SER A 1 114 ? 8.354 -7.418 19.810 1.00 44.12 114 SER A CA 1
ATOM 945 C C . SER A 1 114 ? 8.815 -7.882 18.419 1.00 44.12 114 SER A C 1
ATOM 947 O O . SER A 1 114 ? 9.354 -8.982 18.287 1.00 44.12 114 SER A O 1
ATOM 949 N N . ALA A 1 115 ? 8.724 -7.013 17.407 1.00 45.44 115 ALA A N 1
ATOM 950 C CA . ALA A 1 115 ? 9.231 -7.255 16.063 1.00 45.44 115 ALA A CA 1
ATOM 951 C C . ALA A 1 115 ? 10.739 -6.952 16.001 1.00 45.44 115 ALA A C 1
ATOM 953 O O . ALA A 1 115 ? 11.188 -5.976 15.396 1.00 45.44 115 ALA A O 1
ATOM 954 N N . ASP A 1 116 ? 11.548 -7.786 16.659 1.00 43.44 116 ASP A N 1
ATOM 955 C CA . ASP A 1 116 ? 13.005 -7.776 16.508 1.00 43.44 116 ASP A CA 1
ATOM 956 C C . ASP A 1 116 ? 13.385 -8.319 15.119 1.00 43.44 116 ASP A C 1
ATOM 958 O O . ASP A 1 116 ? 13.825 -9.454 14.941 1.00 43.44 116 ASP A O 1
ATOM 962 N N . TRP A 1 117 ? 13.222 -7.486 14.091 1.00 47.44 117 TRP A N 1
ATOM 963 C CA . TRP A 1 117 ? 13.660 -7.768 12.721 1.00 47.44 117 TRP A CA 1
ATOM 964 C C . TRP A 1 117 ? 15.196 -7.837 12.584 1.00 47.44 117 TRP A C 1
ATOM 966 O O . TRP A 1 117 ? 15.714 -8.097 11.497 1.00 47.44 117 TRP A O 1
ATOM 976 N N . ARG A 1 118 ? 15.956 -7.687 13.682 1.00 43.06 118 ARG A N 1
ATOM 977 C CA . ARG A 1 118 ? 17.422 -7.838 13.711 1.00 43.06 118 ARG A CA 1
ATOM 978 C C . ARG A 1 118 ? 17.911 -9.281 13.568 1.00 43.06 118 ARG A C 1
ATOM 980 O O . ARG A 1 118 ? 19.116 -9.510 13.516 1.00 43.06 118 ARG A O 1
ATOM 987 N N . HIS A 1 119 ? 17.029 -10.273 13.472 1.00 42.44 119 HIS A N 1
ATOM 988 C CA . HIS A 1 119 ? 17.448 -11.667 13.278 1.00 42.44 119 HIS A CA 1
ATOM 989 C C . HIS A 1 119 ? 17.760 -12.061 11.826 1.00 42.44 119 HIS A C 1
ATOM 991 O O . HIS A 1 119 ? 18.253 -13.166 11.602 1.00 42.44 119 HIS A O 1
ATOM 997 N N . VAL A 1 120 ? 17.584 -11.169 10.846 1.00 45.53 120 VAL A N 1
ATOM 998 C CA . VAL A 1 120 ? 17.934 -11.474 9.443 1.00 45.53 120 VAL A CA 1
ATOM 999 C C . VAL A 1 120 ? 19.422 -11.211 9.128 1.00 45.53 120 VAL A C 1
ATOM 1001 O O . VAL A 1 120 ? 19.953 -11.757 8.165 1.00 45.53 120 VAL A O 1
ATOM 1004 N N . GLU A 1 121 ? 20.163 -10.488 9.979 1.00 39.00 121 GLU A N 1
ATOM 1005 C CA . GLU A 1 121 ? 21.600 -10.220 9.755 1.00 39.00 121 GLU A CA 1
ATOM 1006 C C . GLU A 1 121 ? 22.538 -11.398 10.100 1.00 39.00 121 GLU A C 1
ATOM 1008 O O . GLU A 1 121 ? 23.707 -11.392 9.713 1.00 39.00 121 GLU A O 1
ATOM 1013 N N . HIS A 1 122 ? 22.049 -12.461 10.750 1.00 40.25 122 HIS A N 1
ATOM 1014 C CA . HIS A 1 122 ? 22.885 -13.619 11.105 1.00 40.25 122 HIS A CA 1
ATOM 1015 C C . HIS A 1 122 ? 22.945 -14.735 10.047 1.00 40.25 122 HIS A C 1
ATOM 1017 O O . HIS A 1 122 ? 23.711 -15.681 10.217 1.00 40.25 122 HIS A O 1
ATOM 1023 N N . ALA A 1 123 ? 22.209 -14.629 8.936 1.00 43.12 123 ALA A N 1
ATOM 1024 C CA . ALA A 1 123 ? 22.229 -15.646 7.876 1.00 43.12 123 ALA A CA 1
ATOM 1025 C C . ALA A 1 123 ? 23.268 -15.390 6.761 1.00 43.12 123 ALA A C 1
ATOM 1027 O O . ALA A 1 123 ? 23.415 -16.225 5.874 1.00 43.12 123 ALA A O 1
ATOM 1028 N N . VAL A 1 124 ? 24.005 -14.271 6.797 1.00 45.12 124 VAL A N 1
ATOM 1029 C CA . VAL A 1 124 ? 24.978 -13.896 5.741 1.00 45.12 124 VAL A CA 1
ATOM 1030 C C . VAL A 1 124 ? 26.435 -13.915 6.238 1.00 45.12 124 VAL A C 1
ATOM 1032 O O . VAL A 1 124 ? 27.355 -13.528 5.524 1.00 45.12 124 VAL A O 1
ATOM 1035 N N . THR A 1 125 ? 26.689 -14.403 7.456 1.00 44.06 125 THR A N 1
ATOM 1036 C CA . THR A 1 125 ? 28.058 -14.547 8.000 1.00 44.06 125 THR A CA 1
ATOM 1037 C C . THR A 1 125 ? 28.378 -15.938 8.562 1.00 44.06 125 THR A C 1
ATOM 1039 O O . THR A 1 125 ? 29.315 -16.077 9.347 1.00 44.06 125 THR A O 1
ATOM 1042 N N . GLY A 1 126 ? 27.644 -16.973 8.136 1.00 39.97 126 GLY A N 1
ATOM 1043 C CA . GLY A 1 126 ? 27.941 -18.383 8.432 1.00 39.97 126 GLY A CA 1
ATOM 1044 C C . GLY A 1 126 ? 28.532 -19.120 7.242 1.00 39.97 126 GLY A C 1
ATOM 1045 O O . GLY A 1 126 ? 27.862 -19.116 6.189 1.00 39.97 126 GLY A O 1
#

Sequence (126 aa):
MKIGKKELRTMRDDLEKLTEFIRETEKGHLPYFYRCFDTMKNNIEIFFCVGNDEDDIDDFLPVLERDWEASHMMLIGVQDYDLRDNNPDIDPRMCVYFAALIASVAKYFENDPSADWRHVEHAVTG

Foldseek 3Di:
DDQFLVNLVQLLVLLVVLLVLQCVLQVPPRFPLSVLSVVSNVLSVVCVVPPDDRVVVVVSVVVNVVSQVVLQPPPRHPVNDDSCVRPVPDDVVSVVVSVVSVVSNCVVVPPDPVPPVVVVVVPPPD

Secondary structure (DSSP, 8-state):
----HHHHHHHHHHHHHHHHHHHHHHTT---TTHHHHHHHHHHHHHHHHH---SHHHHHHHHHHHHHHHHHT-TTTSGGG--HHHH-TT--HHHHHHHHHHHHHHHTTTTT-TT--GGGGGGGS--

Radius of gyration: 15.68 Å; chains: 1; bounding box: 47×27×41 Å